Protein AF-A0A8C2PNT0-F1 (afdb_monomer_lite)

Foldseek 3Di:
DDDDDDVVVVVVVVCVVVVPPPPPPVPPDDDPDDPQDPVNVVVVVVCVVCVPCVVVVVCVVCVVVVVVD

pLDDT: mean 79.1, std 17.49, range [42.81, 98.5]

Radius of gyration: 29.99 Å; chains: 1; bounding box: 40×46×84 Å

Sequence (69 aa):
MPRTPCSACFRRRVTLLLLLPGLRMAHSEPPRQRPVSTIEVAIALVVFFTAFLTPRGYVLSNLDQFRRE

Structure (mmCIF, N/CA/C/O backbone):
data_AF-A0A8C2PNT0-F1
#
_entry.id   AF-A0A8C2PNT0-F1
#
loop_
_atom_site.group_PDB
_atom_site.id
_atom_site.type_symbol
_atom_site.label_atom_id
_atom_site.label_alt_id
_atom_site.label_comp_id
_atom_site.label_asym_id
_atom_site.label_entity_id
_atom_site.label_seq_id
_atom_site.pdbx_PDB_ins_code
_atom_site.Cartn_x
_atom_site.Cartn_y
_atom_site.Cartn_z
_atom_site.occupancy
_atom_site.B_iso_or_equiv
_atom_site.auth_seq_id
_atom_site.auth_comp_id
_atom_site.auth_asym_id
_atom_site.auth_atom_id
_atom_site.pdbx_PDB_model_num
ATOM 1 N N . MET A 1 1 ? 22.496 39.558 -55.702 1.00 42.81 1 MET A N 1
ATOM 2 C CA . MET A 1 1 ? 21.619 38.430 -56.094 1.00 42.81 1 MET A CA 1
ATOM 3 C C . MET A 1 1 ? 20.837 37.966 -54.870 1.00 42.81 1 MET A C 1
ATOM 5 O O . MET A 1 1 ? 21.477 37.562 -53.901 1.00 42.81 1 MET A O 1
ATOM 9 N N . PRO A 1 2 ? 19.499 38.095 -54.845 1.00 49.31 2 PRO A N 1
ATOM 10 C CA . PRO A 1 2 ? 18.707 37.751 -53.671 1.00 49.31 2 PRO A CA 1
ATOM 11 C C . PRO A 1 2 ? 18.623 36.226 -53.555 1.00 49.31 2 PRO A C 1
ATOM 13 O O . PRO A 1 2 ? 18.261 35.536 -54.504 1.00 49.31 2 PRO A O 1
ATOM 16 N N . ARG A 1 3 ? 19.004 35.684 -52.397 1.00 63.19 3 ARG A N 1
ATOM 17 C CA . ARG A 1 3 ? 18.900 34.251 -52.113 1.00 63.19 3 ARG A CA 1
ATOM 18 C C . ARG A 1 3 ? 17.464 33.971 -51.692 1.00 63.19 3 ARG A C 1
ATOM 20 O O . ARG A 1 3 ? 17.121 34.136 -50.527 1.00 63.19 3 ARG A O 1
ATOM 27 N N . THR A 1 4 ? 16.614 33.607 -52.646 1.00 60.25 4 THR A N 1
ATOM 28 C CA . THR A 1 4 ? 15.253 33.154 -52.346 1.00 60.25 4 THR A CA 1
ATOM 29 C C . THR A 1 4 ? 15.331 31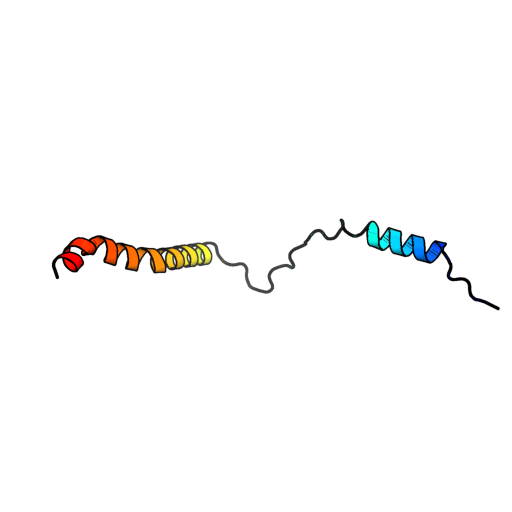.939 -51.421 1.00 60.25 4 THR A C 1
ATOM 31 O O . THR A 1 4 ? 15.975 30.950 -51.791 1.00 60.25 4 THR A O 1
ATOM 34 N N . PRO A 1 5 ? 14.715 31.972 -50.226 1.00 57.00 5 PRO A N 1
ATOM 35 C CA . PRO A 1 5 ? 14.668 30.803 -49.367 1.00 57.00 5 PRO A CA 1
ATOM 36 C C . PRO A 1 5 ? 13.908 29.706 -50.111 1.00 57.00 5 PRO A C 1
ATOM 38 O O . PRO A 1 5 ? 12.763 29.883 -50.525 1.00 57.00 5 PRO A O 1
ATOM 41 N N . CYS A 1 6 ? 14.582 28.583 -50.346 1.00 63.94 6 CYS A N 1
ATOM 42 C CA . CYS A 1 6 ? 14.045 27.479 -51.125 1.00 63.94 6 CYS A CA 1
ATOM 43 C C . CYS A 1 6 ? 12.790 26.927 -50.421 1.00 63.94 6 CYS A C 1
ATOM 45 O O . CYS A 1 6 ? 12.888 26.216 -49.419 1.00 63.94 6 CYS A O 1
ATOM 47 N N . SER A 1 7 ? 11.602 27.277 -50.927 1.00 61.56 7 SER A N 1
ATOM 48 C CA . SER A 1 7 ? 10.297 26.888 -50.361 1.00 61.56 7 SER A CA 1
ATOM 49 C C . SER A 1 7 ? 10.149 25.363 -50.237 1.00 61.56 7 SER A C 1
ATOM 51 O O . SER A 1 7 ? 9.530 24.856 -49.300 1.00 61.56 7 SER A O 1
ATOM 53 N N . ALA A 1 8 ? 10.809 24.605 -51.120 1.00 62.97 8 ALA A N 1
ATOM 54 C CA . ALA A 1 8 ? 10.892 23.149 -51.045 1.00 62.97 8 ALA A CA 1
ATOM 55 C C . ALA A 1 8 ? 11.612 22.653 -49.775 1.00 62.97 8 ALA A C 1
ATOM 57 O O . ALA A 1 8 ? 11.166 21.688 -49.155 1.00 62.97 8 ALA A O 1
ATOM 58 N N . CYS A 1 9 ? 12.676 23.334 -49.337 1.00 62.41 9 CYS A N 1
ATOM 59 C CA . CYS A 1 9 ? 13.386 23.000 -48.100 1.00 62.41 9 CYS A CA 1
ATOM 60 C C . CYS A 1 9 ? 12.544 23.313 -46.859 1.00 62.41 9 CYS A C 1
ATOM 62 O O . CYS A 1 9 ? 12.559 22.542 -45.900 1.00 62.41 9 CYS A O 1
ATOM 64 N N . PHE A 1 10 ? 11.792 24.419 -46.884 1.00 61.22 10 PHE A N 1
ATOM 65 C CA . PHE A 1 10 ? 10.901 24.788 -45.785 1.00 61.22 10 PHE A CA 1
ATOM 66 C C . PHE A 1 10 ? 9.744 23.795 -45.660 1.00 61.22 10 PHE A C 1
ATOM 68 O O . PHE A 1 10 ? 9.518 23.258 -44.580 1.00 61.22 10 PHE A O 1
ATOM 75 N N . ARG A 1 11 ? 9.092 23.443 -46.778 1.00 61.06 11 ARG A N 1
ATOM 76 C CA . ARG A 1 11 ? 8.040 22.418 -46.792 1.00 61.06 11 ARG A CA 1
ATOM 77 C C . ARG A 1 11 ? 8.561 21.068 -46.327 1.00 61.06 11 ARG A C 1
ATOM 79 O O . ARG A 1 11 ? 7.952 20.483 -45.450 1.00 61.06 11 ARG A O 1
ATOM 86 N N . ARG A 1 12 ? 9.725 20.619 -46.802 1.00 61.88 12 ARG A N 1
ATOM 87 C CA . ARG A 1 12 ? 10.303 19.335 -46.379 1.00 61.88 12 ARG A CA 1
ATOM 88 C C . ARG A 1 12 ? 10.618 19.293 -44.884 1.00 61.88 12 ARG A C 1
ATOM 90 O O . ARG A 1 12 ? 10.366 18.269 -44.266 1.00 61.88 12 ARG A O 1
ATOM 97 N N . ARG A 1 13 ? 11.123 20.386 -44.293 1.00 60.59 13 ARG A N 1
ATOM 98 C CA . ARG A 1 13 ? 11.353 20.488 -42.838 1.00 60.59 13 ARG A CA 1
ATOM 99 C C . ARG A 1 13 ? 10.056 20.501 -42.045 1.00 60.59 13 ARG A C 1
ATOM 101 O O . ARG A 1 13 ? 9.981 19.817 -41.034 1.00 60.59 13 ARG A O 1
ATOM 108 N N . VAL A 1 14 ? 9.058 21.251 -42.502 1.00 61.22 14 VAL A N 1
ATOM 109 C CA . VAL A 1 14 ? 7.741 21.323 -41.861 1.00 61.22 14 VAL A CA 1
ATOM 110 C C . VAL A 1 14 ? 7.049 19.967 -41.943 1.00 61.22 14 VAL A C 1
ATOM 112 O O . VAL A 1 14 ? 6.583 19.490 -40.922 1.00 61.22 14 VAL A O 1
ATOM 115 N N . THR A 1 15 ? 7.073 19.286 -43.093 1.00 60.56 15 THR A N 1
ATOM 116 C CA . THR A 1 15 ? 6.548 17.924 -43.234 1.00 60.56 15 THR A CA 1
ATOM 117 C C . THR A 1 15 ? 7.309 16.947 -42.348 1.00 60.56 15 THR A C 1
ATOM 119 O O . THR A 1 15 ? 6.665 16.173 -41.670 1.00 60.56 15 THR A O 1
ATOM 122 N N . LEU A 1 16 ? 8.644 17.004 -42.262 1.00 58.91 16 LEU A N 1
ATOM 123 C CA . LEU A 1 16 ? 9.404 16.149 -41.338 1.00 58.91 16 LEU A CA 1
ATOM 124 C C . LEU A 1 16 ? 9.057 16.428 -39.869 1.00 58.91 16 LEU A C 1
ATOM 126 O O . LEU A 1 16 ? 8.869 15.488 -39.11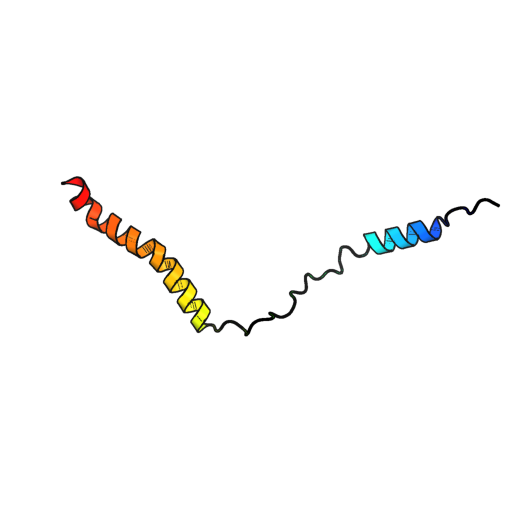4 1.00 58.91 16 LEU A O 1
ATOM 130 N N . LEU A 1 17 ? 8.920 17.693 -39.465 1.00 59.16 17 LEU A N 1
ATOM 131 C CA . LEU A 1 17 ? 8.521 18.076 -38.105 1.00 59.16 17 LEU A CA 1
ATOM 132 C C . LEU A 1 17 ? 7.068 17.684 -37.780 1.00 59.16 17 LEU A C 1
ATOM 134 O O . LEU A 1 17 ? 6.804 17.235 -36.669 1.00 59.16 17 LEU A O 1
ATOM 138 N N . LEU A 1 18 ? 6.145 17.818 -38.738 1.00 58.66 18 LEU A N 1
ATOM 139 C CA . LEU A 1 18 ? 4.722 17.474 -38.594 1.00 58.66 18 LEU A CA 1
ATOM 140 C C . LEU A 1 18 ? 4.406 15.990 -38.811 1.00 58.66 18 LEU A C 1
ATOM 142 O O . LEU A 1 18 ? 3.372 15.546 -38.325 1.00 58.66 18 LEU A O 1
ATOM 146 N N . LEU A 1 19 ? 5.254 15.213 -39.497 1.00 56.81 19 LEU A N 1
ATOM 147 C CA . LEU A 1 19 ? 5.122 13.749 -39.588 1.00 56.81 19 LEU A CA 1
ATOM 148 C C . LEU A 1 19 ? 5.807 13.022 -38.424 1.00 56.81 19 LEU A C 1
ATOM 150 O O . LEU A 1 19 ? 5.476 11.870 -38.152 1.00 56.81 19 LEU A O 1
ATOM 154 N N . LEU A 1 20 ? 6.723 13.681 -37.703 1.00 56.38 20 LEU A N 1
ATOM 155 C CA . LEU A 1 20 ? 7.388 13.125 -36.521 1.00 56.38 20 LEU A CA 1
ATOM 156 C C . LEU A 1 20 ? 6.754 13.433 -35.136 1.00 56.38 20 LEU A C 1
ATOM 158 O O . LEU A 1 20 ? 7.470 13.279 -34.146 1.00 56.38 20 LEU A O 1
ATOM 162 N N . PRO A 1 21 ? 5.468 13.815 -34.965 1.00 53.84 21 PRO A N 1
ATOM 163 C CA . PRO A 1 21 ? 4.850 13.842 -33.641 1.00 53.84 21 PRO A CA 1
ATOM 164 C C . PRO A 1 21 ? 4.386 12.447 -33.186 1.00 53.84 21 PRO A C 1
ATOM 166 O O . PRO A 1 21 ? 4.036 12.285 -32.024 1.00 53.84 21 PRO A O 1
ATOM 169 N N . GLY A 1 22 ? 4.417 11.434 -34.067 1.00 56.78 22 GLY A N 1
ATOM 170 C CA . GLY A 1 22 ? 3.925 10.075 -33.789 1.00 56.78 22 GLY A CA 1
ATOM 171 C C . GLY A 1 22 ? 4.991 8.992 -33.580 1.00 56.78 22 GLY A C 1
ATOM 172 O O . GLY A 1 22 ? 4.645 7.879 -33.203 1.00 56.78 22 GLY A O 1
ATOM 173 N N . LEU A 1 23 ? 6.280 9.288 -33.798 1.00 54.47 23 LEU A N 1
ATOM 174 C CA . LEU A 1 23 ? 7.378 8.326 -33.588 1.00 54.47 23 LEU A CA 1
ATOM 175 C C . LEU A 1 23 ? 8.178 8.604 -32.309 1.00 54.47 23 LEU A C 1
ATOM 177 O O . LEU A 1 23 ? 9.299 8.136 -32.145 1.00 54.47 23 LEU A O 1
ATOM 181 N N . ARG A 1 24 ? 7.618 9.377 -31.379 1.00 61.44 24 ARG A N 1
ATOM 182 C CA . ARG A 1 24 ? 8.026 9.280 -29.981 1.00 61.44 24 ARG A CA 1
ATOM 183 C C . ARG A 1 24 ? 7.074 8.302 -29.324 1.00 61.44 24 ARG A C 1
ATOM 185 O O . ARG A 1 24 ? 6.195 8.693 -28.568 1.00 61.44 24 ARG A O 1
ATOM 192 N N . MET A 1 25 ? 7.271 7.015 -29.614 1.00 58.81 25 MET A N 1
ATOM 193 C CA . MET A 1 25 ? 7.004 6.022 -28.580 1.00 58.81 25 MET A CA 1
ATOM 194 C C . MET A 1 25 ? 7.675 6.587 -27.333 1.00 58.81 25 MET A C 1
ATOM 196 O O . MET A 1 25 ? 8.879 6.856 -27.374 1.00 58.81 25 MET A O 1
ATOM 200 N N . ALA A 1 26 ? 6.895 6.908 -26.301 1.00 65.56 26 ALA A N 1
ATOM 201 C CA . ALA A 1 26 ? 7.419 7.356 -25.022 1.00 65.56 26 ALA A CA 1
ATOM 202 C C . ALA A 1 26 ? 8.135 6.153 -24.406 1.00 65.56 26 ALA A C 1
ATOM 204 O O . ALA A 1 26 ? 7.606 5.448 -23.554 1.00 65.56 26 ALA A O 1
ATOM 205 N N . HIS A 1 27 ? 9.298 5.837 -24.965 1.00 67.12 27 HIS A N 1
ATOM 206 C CA . HIS A 1 27 ? 10.127 4.746 -24.534 1.00 67.12 27 HIS A CA 1
ATOM 207 C C . HIS A 1 27 ? 10.670 5.203 -23.192 1.00 67.12 27 HIS A C 1
ATOM 209 O O . HIS A 1 27 ? 11.441 6.162 -23.121 1.00 67.12 27 HIS A O 1
ATOM 215 N N . SER A 1 28 ? 10.172 4.592 -22.121 1.00 72.00 28 SER A N 1
ATOM 216 C CA . SER A 1 28 ? 10.741 4.792 -20.802 1.00 72.00 28 SER A CA 1
ATOM 217 C C . SER A 1 28 ? 12.200 4.370 -20.888 1.00 72.00 28 SER A C 1
ATOM 219 O O . SER A 1 28 ? 12.480 3.220 -21.241 1.00 72.00 28 SER A O 1
ATOM 221 N N . GLU A 1 29 ? 13.124 5.291 -20.607 1.00 76.75 29 GLU A N 1
ATOM 222 C CA . GLU A 1 29 ? 14.516 4.901 -20.414 1.00 76.75 29 GLU A CA 1
ATOM 223 C C . GLU A 1 29 ? 14.560 3.772 -19.373 1.00 76.75 29 GLU A C 1
ATOM 225 O O . GLU A 1 29 ? 13.786 3.803 -18.406 1.00 76.75 29 GLU A O 1
ATOM 230 N N . PRO A 1 30 ? 15.430 2.766 -19.558 1.00 77.75 30 PRO A N 1
ATOM 231 C CA . PRO A 1 30 ? 15.574 1.719 -18.567 1.00 77.75 30 PRO A CA 1
ATOM 232 C C . PRO A 1 30 ? 15.916 2.361 -17.215 1.00 77.75 30 PRO A C 1
ATOM 234 O O . PRO A 1 30 ? 16.702 3.318 -17.168 1.00 77.75 30 PRO A O 1
ATOM 237 N N . PRO A 1 31 ? 15.316 1.878 -16.115 1.00 79.75 31 PRO A N 1
ATOM 238 C CA . PRO A 1 31 ? 15.541 2.462 -14.807 1.00 79.75 31 PRO A CA 1
ATOM 239 C C . PRO A 1 31 ? 17.040 2.471 -14.503 1.00 79.75 31 PRO A C 1
ATOM 241 O O . PRO A 1 31 ? 17.718 1.450 -14.576 1.00 79.75 31 PRO A O 1
ATOM 244 N N . ARG A 1 32 ? 17.566 3.654 -14.161 1.00 82.25 32 ARG A N 1
ATOM 245 C CA . ARG A 1 32 ? 18.969 3.819 -13.740 1.00 82.25 32 ARG A CA 1
ATOM 246 C C . ARG A 1 32 ? 19.263 3.114 -12.412 1.00 82.25 32 ARG A C 1
ATOM 248 O O . ARG A 1 32 ? 20.421 2.911 -12.063 1.00 82.25 32 ARG A O 1
ATOM 255 N N . GLN A 1 33 ? 18.215 2.784 -11.663 1.00 80.50 33 GLN A N 1
ATOM 256 C CA . GLN A 1 33 ? 18.274 2.110 -10.375 1.00 80.50 33 GLN A CA 1
ATOM 257 C C . GLN A 1 33 ? 17.935 0.630 -10.536 1.00 80.50 33 GLN A C 1
ATOM 259 O O . GLN A 1 33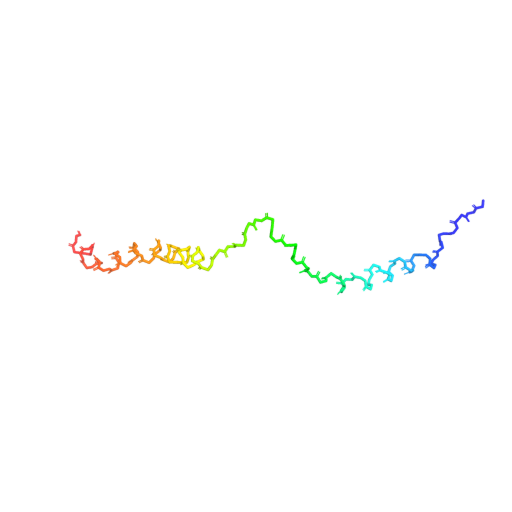 ? 17.300 0.225 -11.511 1.00 80.50 33 GLN A O 1
ATOM 264 N N . ARG A 1 34 ? 18.365 -0.179 -9.563 1.00 84.50 34 ARG A N 1
ATOM 265 C CA . ARG A 1 34 ? 18.036 -1.606 -9.535 1.00 84.50 34 ARG A CA 1
ATOM 266 C C . ARG A 1 34 ? 16.514 -1.788 -9.618 1.00 84.50 34 ARG A C 1
ATOM 268 O O . ARG A 1 34 ? 15.787 -0.975 -9.047 1.00 84.50 34 ARG A O 1
ATOM 275 N N . PRO A 1 35 ? 16.039 -2.829 -10.322 1.00 86.31 35 PRO A N 1
ATOM 276 C CA . PRO A 1 35 ? 14.616 -3.124 -10.375 1.00 86.31 35 PRO A CA 1
ATOM 277 C C . PRO A 1 35 ? 14.087 -3.304 -8.951 1.00 86.31 35 PRO A C 1
ATOM 279 O O . PRO A 1 35 ? 14.663 -4.063 -8.171 1.00 86.31 35 PRO A O 1
ATOM 282 N N . VAL A 1 36 ? 13.015 -2.581 -8.626 1.00 88.81 36 VAL A N 1
ATOM 283 C CA . VAL A 1 36 ? 12.356 -2.677 -7.320 1.00 88.81 36 VAL A CA 1
ATOM 284 C C . VAL A 1 36 ? 11.813 -4.091 -7.167 1.00 88.81 36 VAL A C 1
ATOM 286 O O . VAL A 1 36 ? 11.136 -4.603 -8.063 1.00 88.81 36 VAL A O 1
ATOM 289 N N . SER A 1 37 ? 12.121 -4.738 -6.046 1.00 92.94 37 SER A N 1
ATOM 290 C CA . SER A 1 37 ? 11.616 -6.088 -5.801 1.00 92.94 37 SER A CA 1
ATOM 291 C C . SER A 1 37 ? 10.121 -6.057 -5.471 1.00 92.94 37 SER A C 1
ATOM 293 O O . SER A 1 37 ? 9.612 -5.110 -4.872 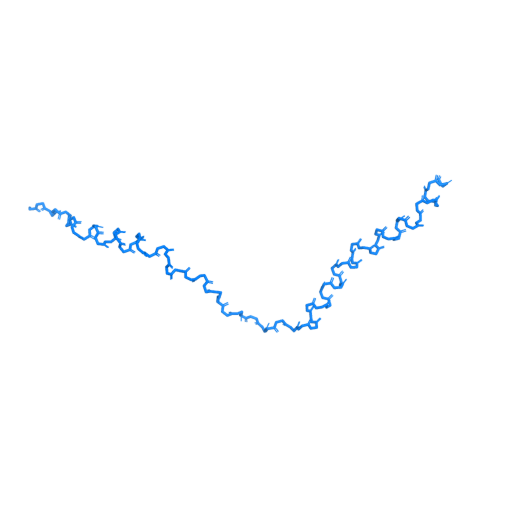1.00 92.94 37 SER A O 1
ATOM 295 N N . THR A 1 38 ? 9.387 -7.120 -5.807 1.00 95.62 38 THR A N 1
ATOM 296 C CA . THR A 1 38 ? 7.959 -7.240 -5.452 1.00 95.62 38 THR A CA 1
ATOM 297 C C . THR A 1 38 ? 7.728 -7.096 -3.945 1.00 95.62 38 THR A C 1
ATOM 299 O O . THR A 1 38 ? 6.721 -6.532 -3.524 1.00 95.62 38 THR A O 1
ATOM 302 N N . ILE A 1 39 ? 8.681 -7.567 -3.135 1.00 97.06 39 ILE A N 1
ATOM 303 C CA . ILE A 1 39 ? 8.639 -7.472 -1.673 1.00 97.06 39 ILE A CA 1
ATOM 304 C C . ILE A 1 39 ? 8.763 -6.012 -1.224 1.00 97.06 39 ILE A C 1
ATOM 306 O O . ILE A 1 39 ? 7.978 -5.575 -0.389 1.00 97.06 39 ILE A O 1
ATOM 310 N N . GLU A 1 40 ? 9.685 -5.238 -1.802 1.00 95.88 40 GLU A N 1
ATOM 311 C CA . GLU A 1 40 ? 9.819 -3.803 -1.511 1.00 95.88 40 GLU A CA 1
ATOM 312 C C . GLU A 1 40 ? 8.530 -3.040 -1.833 1.00 95.88 40 GLU A C 1
ATOM 314 O O . GLU A 1 40 ? 8.076 -2.239 -1.017 1.00 95.88 40 GLU A O 1
ATOM 319 N N . VAL A 1 41 ? 7.896 -3.330 -2.976 1.00 97.19 41 VAL A N 1
ATOM 320 C CA . VAL A 1 41 ? 6.604 -2.723 -3.335 1.00 97.19 41 VAL A CA 1
ATOM 321 C C . VAL A 1 41 ? 5.519 -3.112 -2.331 1.00 97.19 41 VAL A C 1
ATOM 323 O O . VAL A 1 41 ? 4.777 -2.248 -1.869 1.00 97.19 41 VAL A O 1
ATOM 326 N N . ALA A 1 42 ? 5.430 -4.393 -1.961 1.00 97.94 42 ALA A N 1
ATOM 327 C CA . ALA A 1 42 ? 4.438 -4.867 -1.000 1.00 97.94 42 ALA A CA 1
ATOM 328 C C . ALA A 1 42 ? 4.607 -4.191 0.369 1.00 97.94 42 ALA A C 1
ATOM 330 O O . ALA A 1 42 ? 3.630 -3.705 0.938 1.00 97.94 42 ALA A O 1
ATOM 331 N N . ILE A 1 43 ? 5.844 -4.092 0.866 1.00 98.19 43 ILE A N 1
ATOM 332 C CA . ILE A 1 43 ? 6.157 -3.396 2.118 1.00 98.19 43 ILE A CA 1
ATOM 333 C C . ILE A 1 43 ? 5.771 -1.921 2.010 1.00 98.19 43 ILE A C 1
ATOM 335 O O . ILE A 1 43 ? 5.070 -1.418 2.886 1.00 98.19 43 ILE A O 1
ATOM 339 N N . ALA A 1 44 ? 6.171 -1.233 0.937 1.00 97.75 44 ALA A N 1
ATOM 340 C CA . ALA A 1 44 ? 5.857 0.179 0.743 1.00 97.75 44 ALA A CA 1
ATOM 341 C C . ALA A 1 44 ? 4.343 0.435 0.743 1.00 97.75 44 ALA A C 1
ATOM 343 O O . ALA A 1 44 ? 3.884 1.370 1.394 1.00 97.75 44 ALA A O 1
ATOM 344 N N . LEU A 1 45 ? 3.561 -0.422 0.080 1.00 98.44 45 LEU A N 1
ATOM 345 C CA . LEU A 1 45 ? 2.101 -0.326 0.067 1.00 98.44 45 LEU A CA 1
ATOM 346 C C . LEU A 1 45 ? 1.502 -0.554 1.457 1.00 98.44 45 LEU A C 1
ATOM 348 O O . LEU A 1 45 ? 0.683 0.248 1.903 1.00 98.44 45 LEU A O 1
ATOM 352 N N . VAL A 1 46 ? 1.917 -1.609 2.162 1.00 98.50 46 VAL A N 1
ATOM 353 C CA . VAL A 1 46 ? 1.420 -1.902 3.516 1.00 98.50 46 VAL A CA 1
ATOM 354 C C . VAL A 1 46 ? 1.733 -0.747 4.463 1.00 98.50 46 VAL A C 1
ATOM 356 O O . VAL A 1 46 ? 0.837 -0.266 5.158 1.00 98.50 46 VAL A O 1
ATOM 359 N N . VAL A 1 47 ? 2.974 -0.256 4.461 1.00 98.50 47 VAL A N 1
ATOM 360 C CA . VAL A 1 47 ? 3.395 0.881 5.291 1.00 98.50 47 VAL A CA 1
ATOM 361 C C . VAL A 1 47 ? 2.595 2.131 4.933 1.00 98.50 47 VAL A C 1
ATOM 363 O O . VAL A 1 47 ? 2.074 2.794 5.825 1.00 98.50 47 VAL A O 1
ATOM 366 N N . PHE A 1 48 ? 2.430 2.424 3.641 1.00 98.38 48 PHE A N 1
ATOM 367 C CA . PHE A 1 48 ? 1.654 3.573 3.181 1.00 98.38 48 PHE A CA 1
ATOM 368 C C . PHE A 1 48 ? 0.211 3.518 3.689 1.00 98.38 48 PHE A C 1
ATOM 370 O O . PHE A 1 48 ? -0.251 4.466 4.317 1.00 98.38 48 PHE A O 1
ATOM 377 N N . PHE A 1 49 ? -0.500 2.407 3.490 1.00 98.31 49 PHE A N 1
ATOM 378 C CA . PHE A 1 49 ? -1.888 2.289 3.940 1.00 98.31 49 PHE A CA 1
ATOM 379 C C . PHE A 1 49 ? -2.013 2.329 5.463 1.00 98.31 49 PHE A C 1
ATOM 381 O O . PHE A 1 49 ? -2.854 3.055 5.995 1.00 98.31 49 PHE A O 1
ATOM 388 N N . THR A 1 50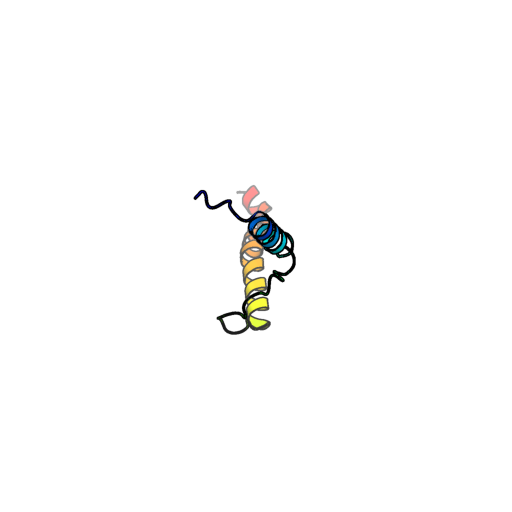 ? -1.171 1.585 6.177 1.00 98.19 50 THR A N 1
ATOM 389 C CA . THR A 1 50 ? -1.222 1.529 7.646 1.00 98.19 50 THR A CA 1
ATOM 390 C C . THR A 1 50 ? -0.881 2.869 8.293 1.00 98.19 50 THR A C 1
ATOM 392 O O . THR A 1 50 ? -1.522 3.229 9.277 1.00 98.19 50 THR A O 1
ATOM 395 N N . ALA A 1 51 ? 0.017 3.670 7.713 1.00 97.94 51 ALA A N 1
ATOM 396 C CA . ALA A 1 51 ? 0.328 5.009 8.216 1.00 97.94 51 ALA A CA 1
ATOM 397 C C . ALA A 1 51 ? -0.907 5.928 8.298 1.00 97.94 51 ALA A C 1
ATOM 399 O O . ALA A 1 51 ? -0.995 6.756 9.203 1.00 97.94 51 ALA A O 1
ATOM 400 N N . PHE A 1 52 ? -1.886 5.765 7.400 1.00 96.62 52 PHE A N 1
ATOM 401 C CA . PHE A 1 52 ? -3.130 6.544 7.427 1.00 96.62 52 PHE A CA 1
ATOM 402 C C . PHE A 1 52 ? -4.277 5.827 8.139 1.00 96.62 52 PHE A C 1
ATOM 404 O O . PHE A 1 52 ? -5.070 6.469 8.832 1.00 96.62 52 PHE A O 1
ATOM 411 N N . LEU A 1 53 ? -4.400 4.512 7.954 1.00 97.88 53 LEU A N 1
ATOM 412 C CA . LEU A 1 53 ? -5.523 3.742 8.483 1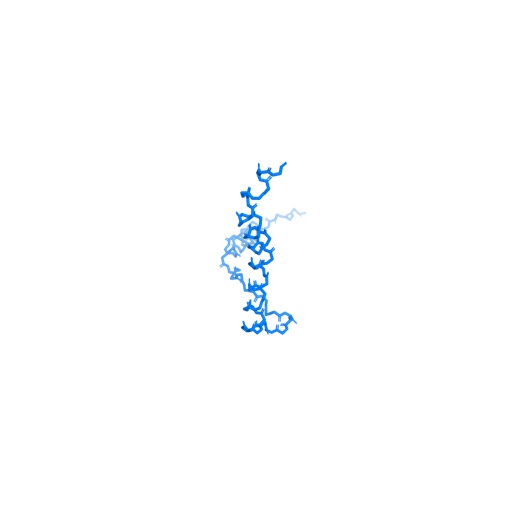.00 97.88 53 LEU A CA 1
ATOM 413 C C . LEU A 1 53 ? -5.394 3.481 9.982 1.00 97.88 53 LEU A C 1
ATOM 415 O O . LEU A 1 53 ? -6.401 3.554 10.676 1.00 97.88 53 LEU A O 1
ATOM 419 N N . THR A 1 54 ? -4.189 3.247 10.502 1.00 97.62 54 THR A N 1
ATOM 420 C CA . THR A 1 54 ? -3.968 2.980 11.931 1.00 97.62 54 THR A CA 1
ATOM 421 C C . THR A 1 54 ? -4.396 4.146 12.830 1.00 97.62 54 THR A C 1
ATOM 423 O O . THR A 1 54 ? -5.229 3.920 13.711 1.00 97.62 54 THR A O 1
ATOM 426 N N . PRO A 1 55 ? -3.926 5.398 12.632 1.00 96.62 55 PRO A N 1
ATOM 427 C CA . PRO A 1 55 ? -4.346 6.505 13.492 1.00 96.62 55 PRO A CA 1
ATOM 428 C C . PRO A 1 55 ? -5.841 6.811 13.350 1.00 96.62 55 PRO A C 1
ATOM 430 O O . PRO A 1 55 ? -6.510 7.081 14.344 1.00 96.62 55 PRO A O 1
ATOM 433 N N . ARG A 1 56 ? -6.402 6.708 12.137 1.00 96.31 56 ARG A N 1
ATOM 434 C CA . ARG A 1 56 ? -7.849 6.872 11.926 1.00 96.31 56 ARG A CA 1
ATOM 435 C C . ARG A 1 56 ? -8.644 5.787 12.638 1.00 96.31 56 ARG A C 1
ATOM 437 O O . ARG A 1 56 ? -9.609 6.104 13.317 1.00 96.31 56 ARG A O 1
ATOM 444 N N . GLY A 1 57 ? -8.231 4.530 12.511 1.00 97.06 57 GLY A N 1
ATOM 445 C CA . GLY A 1 57 ? -8.859 3.398 13.183 1.00 97.06 57 GLY A CA 1
ATOM 446 C C . GLY A 1 57 ? -8.841 3.566 14.697 1.00 97.06 57 GLY A C 1
ATOM 447 O O . GLY A 1 57 ? -9.869 3.365 15.338 1.00 97.06 57 GLY A O 1
ATOM 448 N N . TYR A 1 58 ? -7.720 4.028 15.255 1.00 97.00 58 TYR A N 1
ATOM 449 C CA . TYR A 1 58 ? -7.618 4.346 16.676 1.00 97.00 58 TYR A CA 1
ATOM 450 C C . TYR A 1 58 ? -8.603 5.445 17.089 1.00 97.00 58 TYR A C 1
ATOM 452 O O . TYR A 1 58 ? -9.381 5.248 18.019 1.00 97.00 58 TYR A O 1
ATOM 460 N N . VAL A 1 59 ? -8.616 6.581 16.385 1.00 96.44 59 VAL A N 1
ATOM 461 C CA . VAL A 1 59 ? -9.505 7.702 16.728 1.00 96.44 59 VAL A CA 1
ATOM 462 C C . VAL A 1 59 ? -10.970 7.290 16.621 1.00 96.44 59 VAL A C 1
ATOM 464 O O . VAL A 1 59 ? -11.739 7.513 17.550 1.00 96.44 59 VAL A O 1
ATOM 467 N N . LEU A 1 60 ? -11.343 6.642 15.513 1.00 95.38 60 LEU A N 1
ATOM 468 C CA . LEU A 1 60 ? -12.711 6.194 15.258 1.00 95.38 60 LEU A CA 1
ATOM 469 C C . LEU A 1 60 ? -13.190 5.181 16.304 1.00 95.38 60 LEU A C 1
ATOM 471 O O . LEU A 1 60 ? -14.333 5.260 16.746 1.00 95.38 60 LEU A O 1
ATOM 475 N N . SER A 1 61 ? -12.316 4.269 16.738 1.00 95.38 61 SER A N 1
ATOM 476 C CA . SER A 1 61 ? -12.657 3.260 17.751 1.00 95.38 61 SER A CA 1
ATOM 477 C C . SER A 1 61 ? -12.873 3.856 19.143 1.00 95.38 61 SER A C 1
ATOM 479 O O . SER A 1 61 ? -13.587 3.267 19.947 1.00 95.38 61 SER A O 1
ATOM 481 N N . ASN A 1 62 ? -12.291 5.024 19.424 1.00 95.25 62 ASN A N 1
ATOM 482 C CA . ASN A 1 62 ? -12.365 5.684 20.728 1.00 95.25 62 ASN A CA 1
ATOM 483 C C . ASN A 1 62 ? -13.285 6.919 20.727 1.00 95.25 62 ASN A C 1
ATOM 485 O O . ASN A 1 62 ? -13.308 7.666 21.702 1.00 95.25 62 ASN A O 1
ATOM 489 N N . LEU A 1 63 ? -14.082 7.140 19.671 1.00 94.75 63 LEU A N 1
ATOM 490 C CA . LEU A 1 63 ? -14.960 8.317 19.566 1.00 94.75 63 LEU A CA 1
ATOM 491 C C . LEU A 1 63 ? -15.933 8.462 20.734 1.00 94.75 63 LEU A C 1
ATOM 493 O O . LEU A 1 63 ? -16.223 9.578 21.149 1.00 94.75 63 LEU A O 1
ATOM 497 N N . ASP A 1 64 ? -16.453 7.353 21.254 1.00 91.44 64 ASP A N 1
ATOM 498 C CA . ASP A 1 64 ? -17.383 7.412 22.378 1.00 91.44 64 ASP A CA 1
ATOM 499 C C . ASP A 1 64 ? -16.685 7.828 23.679 1.00 91.44 64 ASP A C 1
ATOM 501 O O . ASP A 1 64 ? -17.271 8.570 24.461 1.00 91.44 64 ASP A O 1
ATOM 505 N N . GLN A 1 65 ? -15.420 7.436 23.869 1.00 92.25 65 GLN A N 1
ATOM 506 C CA . GLN A 1 65 ? -14.602 7.911 24.983 1.00 92.25 65 GLN A CA 1
ATOM 507 C C . GLN A 1 65 ? -14.318 9.412 24.840 1.00 92.25 65 GLN A C 1
ATOM 509 O O . GLN A 1 65 ? -14.604 10.168 25.760 1.00 92.25 65 GLN A O 1
ATOM 514 N N . PHE A 1 66 ? -13.871 9.860 23.662 1.00 90.25 66 PHE A N 1
ATOM 515 C CA . PHE A 1 66 ? -13.596 11.280 23.404 1.00 90.25 66 PHE A CA 1
ATOM 516 C C . PHE A 1 66 ? -14.831 12.185 23.461 1.00 90.25 66 PHE A C 1
ATOM 518 O O . PHE A 1 66 ? -14.688 13.395 23.569 1.00 90.25 66 PHE A O 1
ATOM 525 N N . ARG A 1 67 ? -16.039 11.627 23.318 1.00 90.94 67 ARG A N 1
ATOM 526 C CA . ARG A 1 67 ? -17.302 12.377 23.396 1.00 90.94 67 ARG A CA 1
ATOM 527 C C . ARG A 1 67 ? -17.832 12.505 24.826 1.00 90.94 67 ARG A C 1
ATOM 529 O O . ARG A 1 67 ? -18.666 13.370 25.081 1.00 90.94 67 ARG A O 1
ATOM 536 N N . ARG A 1 68 ? -17.469 11.569 25.705 1.00 85.81 68 ARG A N 1
ATOM 537 C CA . ARG A 1 68 ? -17.916 11.541 27.107 1.00 85.81 68 ARG A CA 1
ATOM 538 C C . ARG A 1 68 ? -17.007 12.354 28.027 1.00 85.81 68 ARG A C 1
ATOM 540 O O . ARG A 1 68 ? -17.471 12.747 29.095 1.00 85.81 68 ARG A O 1
ATOM 547 N N . GLU A 1 69 ? -15.752 12.544 27.629 1.00 63.62 69 GLU A N 1
ATOM 548 C CA . GLU A 1 69 ? -14.846 13.572 28.164 1.00 63.62 69 GLU A CA 1
ATOM 549 C C . GLU A 1 69 ? -15.263 14.971 27.683 1.00 63.62 69 GLU A C 1
ATOM 551 O O . GLU A 1 69 ? -15.164 15.913 28.501 1.00 63.62 69 GLU A O 1
#

InterPro domains:
  IPR003205 Cytochrome c oxidase, subunit 8 [PF02285] (27-68)
  IPR003205 Cytochrome c oxidase, subunit 8 [PTHR16717] (10-69)
  IPR036548 Cytochrome c oxidase, subunit 8 superfamily [G3DSA:4.10.81.10] (26-68)
  IPR036548 Cytochrome c oxidase, subunit 8 superfamily [SSF81431] (28-69)

Secondary structure (DSSP, 8-state):
------HHHHHHHHHHHHHTTS-----PPPPSSPPPPHHHHHHHHHHHHHHHHHHHHHHHHTHHHHHH-

Organism: Capra hircus (NCBI:txid9925)